Protein AF-A0A2X2JMH1-F1 (afdb_monomer)

Foldseek 3Di:
DDDPDDQCQDDDPPDWDWDDDDCCLVQVQVVCVVVVHHSCPCCVVSDDDPDDDIDTDPPVVPPCVVSNVVSVVVPVVVVVVVVVVVVVVVVVPDDD

Radius of gyration: 24.37 Å; Cα contacts (8 Å, |Δi|>4): 55; chains: 1; bounding box: 67×31×52 Å

pLDDT: mean 84.13, std 14.15, range [33.09, 97.38]

Secondary structure (DSSP, 8-state):
---------S--SS---EE---HHHH-HHHHHHHHT--TTTTHHHH---S---PEE--GGGTTHHHHHHHHHHHHHHHHHHHHHHHHHHHHHS---

Mean predicted aligned error: 9.55 Å

Solvent-accessible surface area (backbone atoms only — not comparable to full-atom values): 6197 Å² total; per-residue (Å²): 143,82,77,88,68,88,77,53,69,64,85,66,89,91,58,84,49,69,51,75,75,58,58,62,74,66,38,43,43,61,41,22,54,76,72,75,45,58,53,73,59,65,42,85,80,71,55,87,68,92,79,83,80,73,44,82,47,61,64,90,75,70,64,50,58,61,54,23,52,53,45,56,66,50,44,64,60,52,52,54,49,52,54,51,51,52,57,55,54,65,59,70,73,72,70,135

Sequence (96 aa):
MIGSGIKILDYPTDLIFVEIPHVRTLDPVGWNRRHGWREIEDLKETGLKLDFKAELVPWNKSGIDKLIWENRIKQPIREAVKERDKRKENKKGRKL

Organism: Sphingobacterium multivorum (NCBI:txid28454)

Structure (mmCIF, N/CA/C/O backbone):
data_AF-A0A2X2JMH1-F1
#
_entry.id   AF-A0A2X2JMH1-F1
#
loop_
_atom_site.group_PDB
_atom_site.id
_atom_site.type_symbol
_atom_site.label_atom_id
_atom_site.label_alt_id
_atom_site.label_comp_id
_atom_site.label_asym_id
_atom_site.label_entity_id
_atom_site.label_seq_id
_atom_site.pdbx_PDB_ins_code
_atom_site.Cartn_x
_atom_site.Cartn_y
_atom_site.Cartn_z
_atom_site.occupancy
_atom_site.B_iso_or_equiv
_atom_site.auth_seq_id
_atom_site.auth_comp_id
_atom_site.auth_asym_id
_atom_site.auth_atom_id
_atom_site.pdbx_PDB_model_num
ATOM 1 N N . MET A 1 1 ? -28.542 13.514 4.306 1.00 35.94 1 MET A N 1
ATOM 2 C CA . MET A 1 1 ? -27.859 12.598 5.247 1.00 35.94 1 MET A CA 1
ATOM 3 C C . MET A 1 1 ? -26.592 12.106 4.569 1.00 35.94 1 MET A C 1
ATOM 5 O O . MET A 1 1 ? -26.698 11.316 3.646 1.00 35.94 1 MET A O 1
ATOM 9 N N . ILE A 1 2 ? -25.424 12.643 4.926 1.00 33.09 2 ILE A N 1
ATOM 10 C CA . ILE A 1 2 ? -24.145 12.295 4.290 1.00 33.09 2 ILE A CA 1
ATOM 11 C C . ILE A 1 2 ? -23.156 11.938 5.403 1.00 33.09 2 ILE A C 1
ATOM 13 O O . ILE A 1 2 ? -22.912 12.750 6.291 1.00 33.09 2 ILE A O 1
ATOM 17 N N . GLY A 1 3 ? -22.611 10.721 5.338 1.00 34.69 3 GLY A N 1
ATOM 18 C CA . GLY A 1 3 ? -21.284 10.392 5.858 1.00 34.69 3 GLY A CA 1
ATOM 19 C C . GLY A 1 3 ? -21.160 10.060 7.345 1.00 34.69 3 GLY A C 1
ATOM 20 O O . GLY A 1 3 ? -20.404 10.714 8.061 1.00 34.69 3 GLY A O 1
ATOM 21 N N . SER A 1 4 ? -21.766 8.968 7.812 1.00 47.75 4 SER A N 1
ATOM 22 C CA . SER A 1 4 ? -21.131 8.192 8.886 1.00 47.75 4 SER A CA 1
ATOM 23 C C . SER A 1 4 ? -19.881 7.527 8.300 1.00 47.75 4 SER A C 1
ATOM 25 O O . SER A 1 4 ? -19.948 6.397 7.826 1.00 47.75 4 SER A O 1
ATOM 27 N N . GLY A 1 5 ? -18.767 8.264 8.238 1.00 57.59 5 GLY A N 1
ATOM 28 C CA . GLY A 1 5 ? -17.493 7.732 7.757 1.00 57.59 5 GLY A CA 1
ATOM 29 C C . GLY A 1 5 ? -17.131 6.447 8.502 1.00 57.59 5 GLY A C 1
ATOM 30 O O . GLY A 1 5 ? -17.337 6.364 9.718 1.00 57.59 5 GLY A O 1
ATOM 31 N N . ILE A 1 6 ? -16.634 5.452 7.766 1.00 60.81 6 ILE A N 1
ATOM 32 C CA . ILE A 1 6 ? -16.132 4.192 8.319 1.00 60.81 6 ILE A CA 1
ATOM 33 C C . ILE A 1 6 ? -15.131 4.535 9.427 1.00 60.81 6 ILE A C 1
ATOM 35 O O . ILE A 1 6 ? -14.147 5.239 9.196 1.00 60.81 6 ILE A O 1
ATOM 39 N N . LYS A 1 7 ? -15.416 4.092 10.654 1.00 76.50 7 LYS A N 1
ATOM 40 C CA . 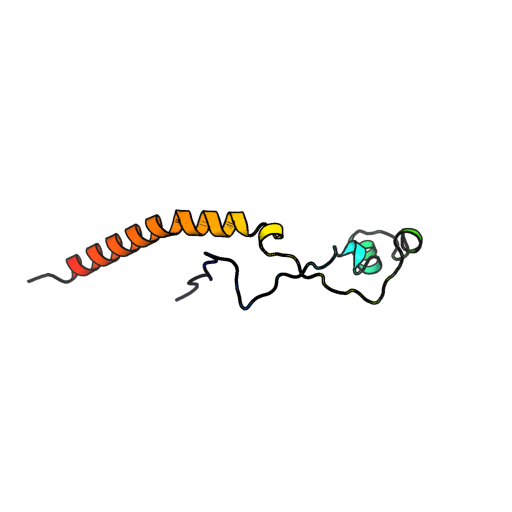LYS A 1 7 ? -14.517 4.270 11.794 1.00 76.50 7 LYS A CA 1
ATOM 41 C C . LYS A 1 7 ? -13.679 3.017 11.932 1.00 76.50 7 LYS A C 1
ATOM 43 O O . LYS A 1 7 ? -14.201 1.965 12.279 1.00 76.50 7 LYS A O 1
ATOM 48 N N . ILE A 1 8 ? -12.387 3.155 11.691 1.00 87.50 8 ILE A N 1
ATOM 49 C CA . ILE A 1 8 ? -11.434 2.068 11.882 1.00 87.50 8 ILE A CA 1
ATOM 50 C C . ILE A 1 8 ? -10.997 2.123 13.34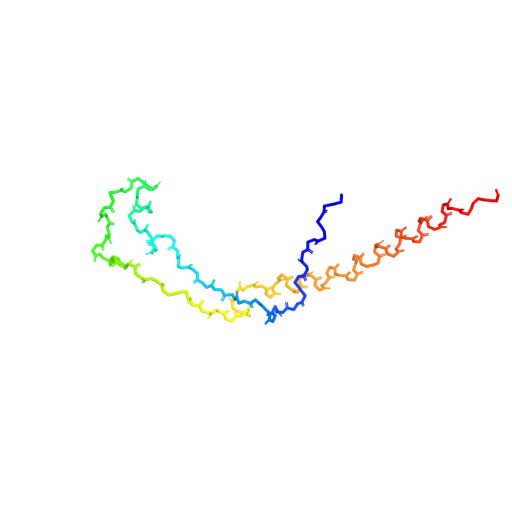6 1.00 87.50 8 ILE A C 1
ATOM 52 O O . ILE A 1 8 ? -10.290 3.052 13.743 1.00 87.50 8 ILE A O 1
ATOM 56 N N . LEU A 1 9 ? -11.522 1.201 14.156 1.00 91.12 9 LEU A N 1
ATOM 57 C CA . LEU A 1 9 ? -11.224 1.068 15.591 1.00 91.12 9 LEU A CA 1
ATOM 58 C C . LEU A 1 9 ? -10.323 -0.133 15.897 1.00 91.12 9 LEU A C 1
ATOM 60 O O . LEU A 1 9 ? -9.738 -0.182 16.975 1.00 91.12 9 LEU A O 1
ATOM 64 N N . ASP A 1 10 ? -10.197 -1.048 14.942 1.00 92.88 10 ASP A N 1
ATOM 65 C CA . ASP A 1 10 ? -9.374 -2.252 14.967 1.00 92.88 10 ASP A CA 1
ATOM 66 C C . ASP A 1 10 ? -8.891 -2.551 13.545 1.00 92.88 10 ASP A C 1
ATOM 68 O O . ASP A 1 10 ? -9.358 -1.929 12.583 1.00 92.88 10 ASP A O 1
ATOM 72 N N . TYR A 1 11 ? -7.958 -3.496 13.406 1.00 93.88 11 TYR A N 1
ATOM 73 C CA . TYR 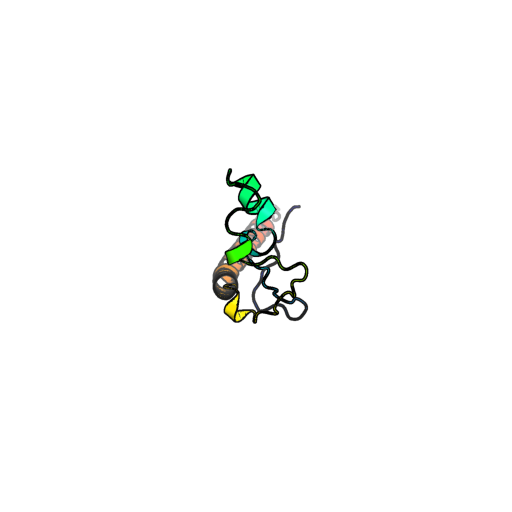A 1 11 ? -7.573 -3.983 12.087 1.00 93.88 11 TYR A CA 1
ATOM 74 C C . TYR A 1 11 ? -8.760 -4.670 11.403 1.00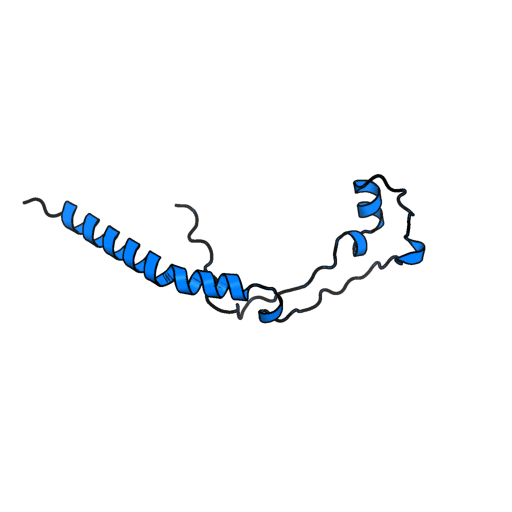 93.88 11 TYR A C 1
ATOM 76 O O . TYR A 1 11 ? -9.398 -5.527 12.020 1.00 93.88 11 TYR A O 1
ATOM 84 N N . PRO A 1 12 ? -9.052 -4.326 10.138 1.00 90.44 12 PRO A N 1
ATOM 85 C CA . PRO A 1 12 ? -10.044 -5.043 9.352 1.00 90.44 12 PRO A CA 1
ATOM 86 C C . PRO A 1 12 ?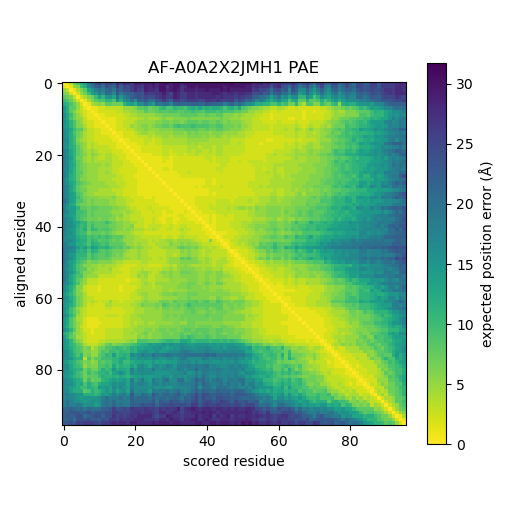 -9.691 -6.528 9.225 1.00 90.44 12 PRO A C 1
ATOM 88 O O . PRO A 1 12 ? -8.539 -6.875 8.961 1.00 90.44 12 PRO A O 1
ATOM 91 N N . THR A 1 13 ? -10.683 -7.401 9.387 1.00 90.69 13 THR A N 1
ATOM 92 C CA . THR A 1 13 ? -10.520 -8.859 9.252 1.00 90.69 13 THR A CA 1
ATOM 93 C C . THR A 1 13 ? -10.925 -9.372 7.871 1.00 90.69 13 THR A C 1
ATOM 95 O O . THR A 1 13 ? -10.493 -10.446 7.466 1.00 90.69 13 THR A O 1
ATOM 98 N N . ASP A 1 14 ? -11.728 -8.598 7.145 1.00 92.00 14 ASP A N 1
ATOM 99 C CA . ASP A 1 14 ? -12.260 -8.873 5.809 1.00 92.00 14 ASP A CA 1
ATOM 100 C C . ASP A 1 14 ? -11.570 -8.052 4.704 1.00 92.00 14 ASP A C 1
ATOM 102 O O . ASP A 1 14 ? -11.914 -8.177 3.529 1.00 92.00 14 ASP A O 1
ATOM 106 N N . LEU A 1 15 ? -10.575 -7.234 5.065 1.00 91.81 15 LEU A N 1
ATOM 107 C CA . LEU A 1 15 ? -9.781 -6.441 4.130 1.00 91.81 15 LEU A CA 1
ATOM 108 C C . LEU A 1 15 ? -8.296 -6.775 4.248 1.00 91.81 15 LEU A C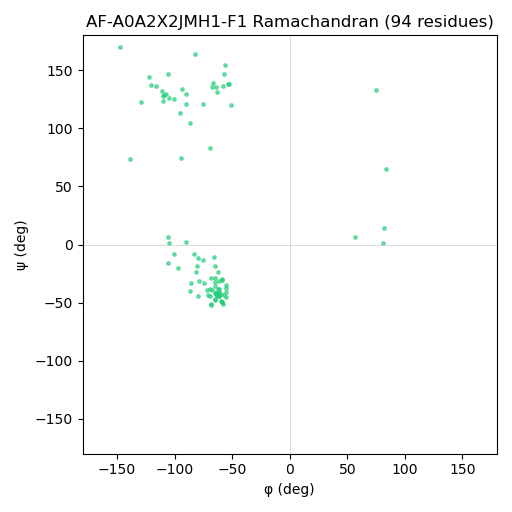 1
ATOM 110 O O . LEU A 1 15 ? -7.756 -6.967 5.340 1.00 91.81 15 LEU A O 1
ATOM 114 N N . ILE A 1 16 ? -7.626 -6.756 3.100 1.00 91.38 16 ILE A N 1
ATOM 115 C CA . ILE A 1 16 ? -6.172 -6.855 2.995 1.00 91.38 16 ILE A CA 1
ATOM 116 C C . ILE A 1 16 ? -5.575 -5.495 2.653 1.00 91.38 16 ILE A C 1
ATOM 118 O O . ILE A 1 16 ? -6.170 -4.704 1.919 1.00 91.38 16 ILE A O 1
ATOM 122 N N . PHE A 1 17 ? -4.376 -5.242 3.168 1.00 91.94 17 PHE A N 1
ATOM 123 C CA . PHE A 1 17 ? -3.578 -4.090 2.781 1.00 91.94 17 PHE A CA 1
ATOM 124 C C . PHE A 1 17 ? -2.507 -4.544 1.789 1.00 91.94 17 PHE A C 1
ATOM 126 O O . PHE A 1 17 ? -1.752 -5.482 2.058 1.00 91.94 17 PHE A O 1
ATOM 133 N N . VAL A 1 18 ? -2.478 -3.896 0.628 1.00 93.56 18 VAL A N 1
ATOM 134 C CA . VAL A 1 18 ? -1.543 -4.196 -0.457 1.00 93.56 18 VAL A CA 1
ATOM 135 C C . VAL A 1 18 ? -0.638 -3.004 -0.708 1.00 93.56 18 VAL A C 1
ATOM 137 O O . VAL A 1 18 ? -1.103 -1.864 -0.750 1.00 93.56 18 VAL A O 1
ATOM 140 N N . GLU A 1 19 ? 0.649 -3.267 -0.896 1.00 91.19 19 GLU A N 1
ATOM 141 C CA . GLU A 1 19 ? 1.595 -2.256 -1.352 1.00 91.19 19 GLU A CA 1
ATOM 142 C C . GLU A 1 19 ? 1.664 -2.246 -2.880 1.00 91.19 19 GLU A C 1
ATOM 144 O O . GLU A 1 19 ? 1.826 -3.281 -3.532 1.00 91.19 19 GLU A O 1
ATOM 149 N N . ILE A 1 20 ? 1.530 -1.046 -3.444 1.00 91.25 20 ILE A N 1
ATOM 150 C CA . ILE A 1 20 ? 1.697 -0.779 -4.868 1.00 91.25 20 ILE A CA 1
ATOM 151 C C . ILE A 1 20 ? 2.988 0.037 -5.018 1.00 91.25 20 ILE A C 1
ATOM 153 O O . ILE A 1 20 ? 3.087 1.100 -4.396 1.00 91.25 20 ILE A O 1
ATOM 157 N N . PRO A 1 21 ? 3.970 -0.419 -5.821 1.00 90.19 21 PRO A N 1
ATOM 158 C CA . PRO A 1 21 ? 5.216 0.309 -6.012 1.00 90.19 21 PRO A CA 1
ATOM 159 C C . PRO A 1 21 ? 4.988 1.734 -6.515 1.00 90.19 21 PRO A C 1
ATOM 161 O O . PRO A 1 21 ? 4.000 2.042 -7.183 1.00 90.19 21 PRO A O 1
ATOM 164 N N . HIS A 1 22 ? 5.942 2.616 -6.229 1.00 92.00 22 HIS A N 1
ATOM 165 C CA . HIS A 1 22 ? 5.883 3.993 -6.702 1.00 92.00 22 HIS A CA 1
ATOM 166 C C . HIS A 1 22 ? 5.779 4.053 -8.237 1.00 92.00 22 HIS A C 1
ATOM 168 O O . HIS A 1 22 ? 6.378 3.245 -8.945 1.00 92.00 22 HIS A O 1
ATOM 174 N N . VAL A 1 23 ? 5.066 5.050 -8.769 1.00 92.62 23 VAL A N 1
ATOM 175 C CA . VAL A 1 23 ? 4.792 5.165 -10.214 1.00 92.62 23 VAL A CA 1
ATOM 176 C C . VAL A 1 23 ? 6.062 5.241 -11.072 1.00 92.62 23 VAL A C 1
ATOM 178 O O . VAL A 1 23 ? 6.075 4.703 -12.168 1.00 92.62 23 VAL A O 1
ATOM 181 N N . ARG A 1 24 ? 7.162 5.809 -10.554 1.00 92.44 24 ARG A N 1
ATOM 182 C CA . ARG A 1 24 ? 8.476 5.781 -11.231 1.00 92.44 24 ARG A CA 1
ATOM 183 C C . ARG A 1 24 ? 8.978 4.354 -11.485 1.00 92.44 24 ARG A C 1
ATOM 185 O O . ARG A 1 24 ? 9.705 4.137 -12.441 1.00 92.44 24 ARG A O 1
ATOM 192 N N . THR A 1 25 ? 8.607 3.405 -10.632 1.00 91.88 25 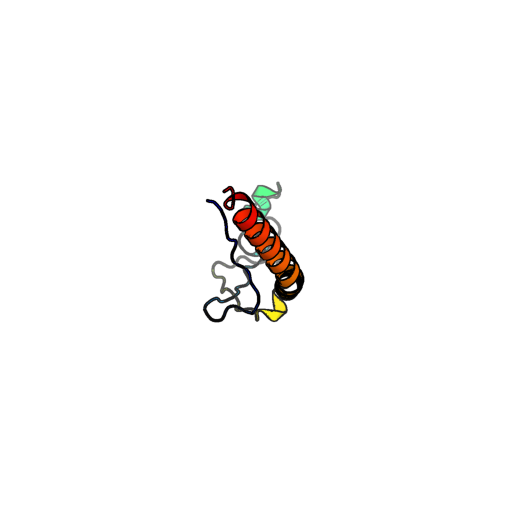THR A N 1
ATOM 193 C CA . THR A 1 25 ? 8.957 1.988 -10.768 1.00 91.88 25 THR A CA 1
ATOM 194 C C . THR A 1 25 ? 7.946 1.243 -11.639 1.00 91.88 25 THR A C 1
ATOM 196 O O . THR A 1 25 ? 8.350 0.405 -12.436 1.00 91.88 25 THR A O 1
ATOM 199 N N . LEU A 1 26 ? 6.647 1.533 -11.493 1.00 92.69 26 LEU A N 1
ATOM 200 C CA . LEU A 1 26 ? 5.577 0.867 -12.251 1.00 92.69 26 LEU A CA 1
ATOM 201 C C . LEU A 1 26 ? 5.538 1.261 -13.727 1.00 92.69 26 LEU A C 1
ATOM 203 O O . LEU A 1 26 ? 5.341 0.414 -14.589 1.00 92.69 26 LEU A O 1
ATOM 207 N N . ASP A 1 27 ? 5.686 2.553 -13.998 1.00 92.44 27 ASP A N 1
ATOM 208 C CA . ASP A 1 27 ? 5.636 3.136 -15.332 1.00 92.44 27 ASP A CA 1
ATOM 209 C C . ASP A 1 27 ? 6.742 4.196 -15.452 1.00 92.44 27 ASP A C 1
ATOM 211 O O . ASP A 1 27 ? 6.478 5.404 -15.394 1.00 92.44 27 ASP A O 1
ATOM 215 N N . PRO A 1 28 ? 8.011 3.765 -15.568 1.00 93.62 28 PRO A N 1
ATOM 216 C CA . PRO A 1 28 ? 9.136 4.688 -15.679 1.00 93.62 28 PRO A CA 1
ATOM 217 C C . PRO A 1 28 ? 9.033 5.574 -16.931 1.00 93.62 28 PRO A C 1
ATOM 219 O O . PRO A 1 28 ? 9.419 6.741 -16.891 1.00 93.62 28 PRO A O 1
ATOM 222 N N . VAL A 1 29 ? 8.433 5.073 -18.018 1.00 94.69 29 VAL A N 1
ATOM 223 C CA . VAL A 1 29 ? 8.222 5.832 -19.262 1.00 94.69 29 VAL A CA 1
ATOM 224 C C . VAL A 1 29 ? 7.206 6.955 -19.049 1.00 94.69 29 VAL A C 1
ATOM 226 O O . VAL A 1 29 ? 7.482 8.117 -19.363 1.00 94.69 29 VAL A O 1
ATOM 229 N N . GLY A 1 30 ? 6.038 6.638 -18.486 1.00 94.94 30 GLY A N 1
ATOM 230 C CA . GLY A 1 30 ? 5.015 7.630 -18.165 1.00 94.94 30 GLY A CA 1
ATOM 231 C C . GLY A 1 30 ? 5.479 8.619 -17.099 1.00 94.94 30 GLY A C 1
ATOM 232 O O . GLY A 1 30 ? 5.188 9.815 -17.200 1.00 94.94 30 GLY A O 1
ATOM 233 N N . TRP A 1 31 ? 6.266 8.162 -16.120 1.00 95.44 31 TRP A N 1
ATOM 234 C CA . TRP A 1 31 ? 6.934 9.034 -15.156 1.00 95.44 31 TRP A CA 1
ATOM 235 C C . TRP A 1 31 ? 7.842 10.050 -15.852 1.00 95.44 31 TRP A C 1
ATOM 237 O O . TRP A 1 31 ? 7.703 11.250 -15.601 1.00 95.44 31 TRP A O 1
ATOM 247 N N . ASN A 1 32 ? 8.719 9.591 -16.747 1.00 95.44 32 ASN A N 1
ATOM 248 C CA . ASN A 1 32 ? 9.637 10.449 -17.493 1.00 95.44 32 ASN A CA 1
ATOM 249 C C . ASN A 1 32 ? 8.876 11.490 -18.319 1.00 95.44 32 ASN A C 1
ATOM 251 O O . ASN A 1 32 ? 9.117 12.691 -18.171 1.00 95.44 32 ASN A O 1
ATOM 255 N N . ARG A 1 33 ? 7.871 11.047 -19.085 1.00 96.44 33 ARG A N 1
ATOM 256 C CA . ARG A 1 33 ? 7.002 11.924 -19.882 1.00 96.44 33 ARG A CA 1
ATOM 257 C C . ARG A 1 33 ? 6.336 13.007 -19.031 1.00 96.44 33 ARG A C 1
ATOM 259 O O . ARG A 1 33 ? 6.319 14.170 -19.423 1.00 96.44 33 ARG A O 1
ATOM 266 N N . ARG A 1 34 ? 5.801 12.646 -17.858 1.00 97.38 34 ARG A N 1
ATOM 267 C CA . ARG A 1 34 ? 5.111 13.588 -16.959 1.00 97.38 34 ARG A CA 1
ATOM 268 C C . ARG A 1 34 ? 6.040 14.665 -16.390 1.00 97.38 34 ARG A C 1
ATOM 270 O O . ARG A 1 34 ? 5.567 15.756 -16.086 1.00 97.38 34 ARG A O 1
ATOM 277 N N . HIS A 1 35 ? 7.325 14.362 -16.233 1.00 96.06 35 HIS A N 1
ATOM 278 C CA . HIS A 1 35 ? 8.295 15.254 -15.595 1.00 96.06 35 HIS A CA 1
ATOM 279 C C . HIS A 1 35 ? 9.255 15.926 -16.592 1.00 96.06 35 HIS A C 1
ATOM 281 O O . HIS A 1 35 ? 10.159 16.635 -16.163 1.00 96.06 35 HIS A O 1
ATOM 287 N N . GLY A 1 36 ? 9.037 15.756 -17.903 1.00 96.38 36 GLY A N 1
ATOM 288 C CA . GLY A 1 36 ? 9.807 16.430 -18.955 1.00 96.38 36 GLY A CA 1
ATOM 289 C C . GLY A 1 36 ? 11.146 15.773 -19.301 1.00 96.38 36 GLY A C 1
ATOM 290 O O . GLY A 1 36 ? 11.962 16.389 -19.983 1.00 96.38 36 GLY A O 1
ATOM 291 N N . TRP A 1 37 ? 11.368 14.538 -18.853 1.00 95.69 37 TRP A N 1
ATOM 292 C CA . TRP A 1 37 ? 12.544 13.739 -19.201 1.00 95.69 37 TRP A CA 1
ATOM 293 C C . TRP A 1 37 ? 12.354 13.049 -20.548 1.00 95.69 37 TRP A C 1
ATOM 295 O O . TRP A 1 37 ? 11.230 12.902 -21.045 1.00 95.69 37 TRP A O 1
ATOM 305 N N . ARG A 1 38 ? 13.450 12.565 -21.138 1.00 96.12 38 ARG A N 1
ATOM 306 C CA . ARG A 1 38 ? 13.331 11.694 -22.311 1.00 96.12 38 ARG A CA 1
ATOM 307 C C . ARG A 1 38 ? 12.675 10.388 -21.876 1.00 96.12 38 ARG A C 1
ATOM 309 O O . ARG A 1 38 ? 13.016 9.821 -20.849 1.00 96.12 38 ARG A O 1
ATOM 316 N N . GLU A 1 39 ? 11.762 9.864 -22.686 1.00 94.69 39 GLU A N 1
ATOM 317 C CA . GLU A 1 39 ? 10.997 8.659 -22.325 1.00 94.69 39 GLU A CA 1
ATOM 318 C C . GLU A 1 39 ? 11.885 7.457 -21.970 1.00 94.69 39 GLU A C 1
ATOM 320 O O . GLU A 1 39 ? 11.562 6.695 -21.065 1.00 94.69 39 GLU A O 1
ATOM 325 N N . ILE A 1 40 ? 13.030 7.338 -22.646 1.00 94.19 40 ILE A N 1
ATOM 326 C CA . ILE A 1 40 ? 13.997 6.247 -22.473 1.00 94.19 40 ILE A CA 1
ATOM 327 C C . ILE A 1 40 ? 15.075 6.513 -21.413 1.00 94.19 40 ILE A C 1
ATOM 329 O O . ILE A 1 40 ? 15.984 5.699 -21.253 1.00 94.19 40 ILE A O 1
ATOM 333 N N . GLU A 1 41 ? 15.015 7.659 -20.740 1.00 94.00 41 GLU A N 1
ATOM 334 C CA . GLU A 1 41 ? 15.987 8.058 -19.724 1.00 94.00 41 GLU A CA 1
ATOM 335 C C . GLU A 1 41 ? 15.949 7.096 -18.533 1.00 94.00 41 GLU A C 1
ATOM 337 O O . GLU A 1 41 ? 14.878 6.677 -18.093 1.00 94.00 41 GLU A O 1
ATOM 342 N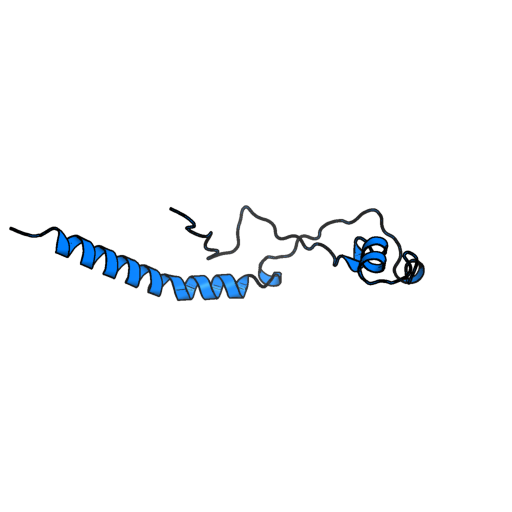 N . ASP A 1 42 ? 17.128 6.694 -18.061 1.00 89.19 42 ASP A N 1
ATOM 343 C CA . ASP A 1 42 ? 17.348 5.739 -16.969 1.00 89.19 42 ASP A CA 1
ATOM 344 C C . ASP A 1 42 ? 16.706 4.338 -17.133 1.00 89.19 42 ASP A C 1
ATOM 346 O O . ASP A 1 42 ? 16.726 3.532 -16.197 1.00 89.19 42 ASP A O 1
ATOM 350 N N . LEU A 1 43 ? 16.105 3.997 -18.285 1.00 92.00 43 LEU A N 1
ATOM 351 C CA . LEU A 1 43 ? 15.388 2.718 -18.449 1.00 92.00 43 LEU A CA 1
ATOM 352 C C . LEU A 1 43 ? 16.316 1.498 -18.435 1.00 92.00 43 LEU A C 1
ATOM 354 O O . LEU A 1 43 ? 15.889 0.407 -18.050 1.00 92.00 43 LEU A O 1
ATOM 358 N N . LYS A 1 44 ? 17.574 1.654 -18.864 1.00 89.38 44 LYS A N 1
ATOM 359 C CA . LYS A 1 44 ? 18.559 0.560 -18.855 1.00 89.38 44 LYS A CA 1
ATOM 360 C C . LYS A 1 44 ? 19.065 0.277 -17.443 1.00 89.38 44 LYS A C 1
ATOM 362 O O . LYS A 1 44 ? 19.354 -0.868 -17.118 1.00 89.38 44 LYS A O 1
ATOM 367 N N . GLU A 1 45 ? 19.153 1.320 -16.630 1.00 87.50 45 GLU A N 1
ATOM 368 C CA . GLU A 1 45 ? 19.620 1.306 -15.253 1.00 87.50 45 GLU A CA 1
ATOM 369 C C . GLU A 1 45 ? 18.523 0.810 -14.305 1.00 87.50 45 GLU A C 1
ATOM 371 O O . GLU A 1 45 ? 18.778 -0.017 -13.433 1.00 87.50 45 GLU A O 1
ATOM 376 N N . THR A 1 46 ? 17.290 1.292 -14.487 1.00 82.19 46 THR A N 1
ATOM 377 C CA . THR A 1 46 ? 16.133 0.918 -13.654 1.00 82.19 46 THR A CA 1
ATOM 378 C C . THR A 1 46 ? 15.547 -0.445 -14.026 1.00 82.19 46 THR A C 1
ATOM 380 O O . THR A 1 46 ? 15.064 -1.163 -13.148 1.00 82.19 46 THR A O 1
ATOM 383 N N . GLY A 1 47 ? 15.638 -0.827 -15.303 1.00 82.31 47 GLY A N 1
ATOM 384 C CA . GLY A 1 47 ? 15.069 -2.054 -15.848 1.00 82.31 47 GLY A CA 1
ATOM 385 C C . GLY A 1 47 ? 13.550 -1.973 -16.022 1.00 82.31 47 GLY A C 1
ATOM 386 O O . GLY A 1 47 ? 12.814 -1.585 -15.116 1.00 82.31 47 GLY A O 1
ATOM 387 N N . LEU A 1 48 ? 13.055 -2.389 -17.192 1.00 87.88 48 LEU A N 1
ATOM 388 C CA . LEU A 1 48 ? 11.620 -2.433 -17.471 1.00 87.88 48 LEU A CA 1
ATOM 389 C C . LEU A 1 48 ? 11.039 -3.794 -17.069 1.00 87.88 48 LEU A C 1
ATOM 391 O O . LEU A 1 48 ? 11.451 -4.832 -17.589 1.00 87.88 48 LEU A O 1
ATOM 395 N N . LYS A 1 49 ? 10.061 -3.786 -16.161 1.00 88.12 49 LYS A N 1
ATOM 396 C CA . LYS A 1 49 ? 9.284 -4.971 -15.779 1.00 88.12 49 LYS A CA 1
ATOM 397 C C . LYS A 1 49 ? 7.856 -4.810 -16.278 1.00 88.12 49 LYS A C 1
ATOM 399 O O . LYS A 1 49 ? 7.252 -3.765 -16.071 1.00 88.12 49 LYS A O 1
ATOM 404 N N . LEU A 1 50 ? 7.333 -5.845 -16.930 1.00 85.75 50 LEU A N 1
ATOM 405 C CA . LEU A 1 50 ? 5.940 -5.876 -17.384 1.00 85.75 50 LEU A CA 1
ATOM 406 C C . LEU A 1 50 ? 4.998 -6.366 -16.281 1.00 85.75 50 LEU A C 1
ATOM 408 O O . LEU A 1 50 ? 3.877 -5.881 -16.168 1.00 85.75 50 LEU A O 1
ATOM 412 N N . ASP A 1 51 ? 5.485 -7.277 -15.438 1.00 90.38 51 ASP A N 1
ATOM 413 C CA . ASP A 1 51 ? 4.683 -7.915 -14.403 1.00 90.38 51 ASP A CA 1
ATOM 414 C C . ASP A 1 51 ? 5.081 -7.431 -13.011 1.00 90.38 51 ASP A C 1
ATOM 416 O O . ASP A 1 51 ? 6.245 -7.509 -12.601 1.00 90.38 51 ASP A O 1
ATOM 420 N N . PHE A 1 52 ? 4.078 -6.998 -12.252 1.00 90.88 52 PHE A N 1
ATOM 421 C CA . PHE A 1 52 ? 4.203 -6.658 -10.842 1.00 90.88 52 PHE A CA 1
ATOM 422 C C . PHE A 1 52 ? 3.262 -7.531 -10.022 1.00 90.88 52 PHE A C 1
ATOM 424 O O . PHE A 1 52 ? 2.104 -7.741 -10.382 1.00 90.88 52 PHE A O 1
ATOM 431 N N . LYS A 1 53 ? 3.760 -8.029 -8.890 1.00 90.75 53 LYS A N 1
ATOM 432 C CA . LYS A 1 53 ? 2.940 -8.692 -7.878 1.00 90.75 53 LYS A CA 1
ATOM 433 C C . LYS A 1 53 ? 2.770 -7.731 -6.715 1.00 90.75 53 LYS A C 1
ATOM 435 O O . LYS A 1 53 ? 3.760 -7.220 -6.204 1.00 90.75 53 LYS A O 1
ATOM 440 N N . ALA A 1 54 ? 1.524 -7.480 -6.328 1.00 89.75 54 ALA A N 1
ATOM 441 C CA . ALA A 1 54 ? 1.238 -6.713 -5.126 1.00 89.75 54 ALA A CA 1
ATOM 442 C C . ALA A 1 54 ? 1.677 -7.513 -3.894 1.00 89.75 54 ALA A C 1
ATOM 444 O O . ALA A 1 54 ? 1.407 -8.715 -3.803 1.00 89.75 54 ALA A O 1
ATOM 445 N N . GLU A 1 55 ? 2.339 -6.848 -2.954 1.00 90.00 55 GLU A N 1
ATOM 446 C CA . GLU A 1 55 ? 2.768 -7.477 -1.708 1.00 90.00 55 GLU A CA 1
ATOM 447 C C . GLU A 1 55 ? 1.718 -7.255 -0.619 1.00 90.00 55 GLU A C 1
ATOM 449 O O . GLU A 1 55 ? 1.207 -6.147 -0.440 1.00 90.00 55 GLU A O 1
ATOM 454 N N . LEU A 1 56 ? 1.383 -8.327 0.108 1.00 92.31 56 LEU A N 1
ATOM 455 C CA . LEU A 1 56 ? 0.540 -8.237 1.296 1.00 92.31 56 LEU A CA 1
ATOM 456 C C . LEU A 1 56 ? 1.366 -7.657 2.436 1.00 92.31 56 LEU A C 1
ATOM 458 O O . LEU A 1 56 ? 2.358 -8.253 2.859 1.00 92.31 56 LEU A O 1
ATOM 462 N N . VAL A 1 57 ? 0.921 -6.527 2.970 1.00 91.94 57 VAL A N 1
ATOM 463 C CA . VAL A 1 57 ? 1.607 -5.864 4.074 1.00 91.94 57 VAL A CA 1
ATOM 464 C C . VAL A 1 57 ? 0.754 -5.984 5.339 1.00 91.94 57 VAL A C 1
ATOM 466 O O . VAL A 1 57 ? -0.428 -5.636 5.323 1.00 91.94 57 VAL A O 1
ATOM 469 N N . PRO A 1 58 ? 1.324 -6.472 6.458 1.00 93.81 58 PRO A N 1
ATOM 470 C CA . PRO A 1 58 ? 0.635 -6.489 7.742 1.00 93.81 58 PRO A CA 1
ATOM 471 C C . PRO A 1 58 ? 0.101 -5.105 8.127 1.00 93.81 58 PRO A C 1
ATOM 473 O O . PRO A 1 58 ? 0.801 -4.101 7.990 1.00 93.81 58 PRO A O 1
ATOM 476 N N . TRP A 1 59 ? -1.117 -5.046 8.669 1.00 94.25 59 TRP A N 1
ATOM 477 C CA . TRP A 1 59 ? -1.771 -3.777 9.011 1.00 94.25 59 TRP A CA 1
ATOM 478 C C . TRP A 1 59 ? -0.936 -2.889 9.947 1.00 94.25 59 TRP A C 1
ATOM 480 O O . TRP A 1 59 ? -0.865 -1.682 9.722 1.00 94.25 59 TRP A O 1
ATOM 490 N N . ASN A 1 60 ? -0.219 -3.470 10.911 1.00 92.19 60 ASN A N 1
ATOM 491 C CA . ASN A 1 60 ? 0.670 -2.740 11.828 1.00 92.19 60 ASN A CA 1
ATOM 492 C C . ASN A 1 60 ? 1.887 -2.077 11.150 1.00 92.19 60 ASN A C 1
ATOM 494 O O . ASN A 1 60 ? 2.589 -1.286 11.770 1.00 92.19 60 ASN A O 1
ATOM 498 N N . LYS A 1 61 ? 2.155 -2.384 9.876 1.00 92.69 61 LYS A N 1
ATOM 499 C CA . LYS A 1 61 ? 3.200 -1.734 9.070 1.00 92.69 61 LYS A CA 1
ATOM 500 C C . LYS A 1 61 ? 2.657 -0.669 8.113 1.00 92.69 61 LYS A C 1
ATOM 502 O O . LYS A 1 61 ? 3.443 0.071 7.537 1.00 92.69 61 LYS A O 1
ATOM 507 N N . SER A 1 62 ? 1.336 -0.548 7.968 1.00 89.00 62 SER A N 1
ATOM 508 C CA . SER A 1 62 ? 0.691 0.408 7.047 1.00 89.00 62 SER A CA 1
ATOM 509 C C . SER A 1 62 ? 0.619 1.852 7.572 1.00 89.00 62 SER A C 1
ATOM 511 O O . SER A 1 62 ? 0.241 2.764 6.840 1.00 89.00 62 SER A O 1
ATOM 513 N N . GLY A 1 63 ? 0.918 2.074 8.858 1.00 87.38 63 GLY A N 1
ATOM 514 C CA . GLY A 1 63 ? 0.719 3.364 9.532 1.00 87.38 63 GLY A CA 1
ATOM 515 C C . GLY A 1 63 ? -0.719 3.622 10.007 1.00 87.38 63 GLY A C 1
ATOM 516 O O . GLY A 1 63 ? -0.987 4.666 10.609 1.00 87.38 63 GLY A O 1
ATOM 517 N N . ILE A 1 64 ? -1.642 2.671 9.807 1.00 91.44 64 ILE A N 1
ATOM 518 C CA . ILE A 1 64 ? -3.041 2.777 10.254 1.00 91.44 64 ILE A CA 1
ATOM 519 C C . ILE A 1 64 ? -3.196 2.822 11.783 1.00 91.44 64 ILE A C 1
ATOM 521 O O . ILE A 1 64 ? -4.216 3.288 12.287 1.00 91.44 64 ILE A O 1
ATOM 525 N N . ASP A 1 65 ? -2.177 2.400 12.534 1.00 93.44 65 ASP A N 1
ATOM 526 C CA . ASP A 1 65 ? -2.183 2.366 14.001 1.00 93.44 65 ASP A CA 1
ATOM 527 C C . ASP A 1 65 ? -2.505 3.730 14.611 1.00 93.44 65 ASP A C 1
ATOM 529 O O . ASP A 1 65 ? -3.303 3.834 15.545 1.00 93.44 65 ASP A O 1
ATOM 533 N N . LYS A 1 66 ? -1.940 4.798 14.034 1.00 91.25 66 LYS A N 1
ATOM 534 C CA . LYS A 1 66 ? -2.210 6.167 14.476 1.00 91.25 66 LYS A CA 1
ATOM 535 C C . LYS A 1 66 ? -3.681 6.529 14.272 1.00 91.25 66 LYS A C 1
ATOM 537 O O . LYS A 1 66 ? -4.295 7.109 15.164 1.00 91.25 66 LYS A O 1
ATOM 542 N N . LEU A 1 67 ? -4.261 6.156 13.130 1.00 91.00 67 LEU A N 1
ATOM 543 C CA . LEU A 1 67 ? -5.673 6.395 12.833 1.00 91.00 67 LEU A CA 1
ATOM 544 C C . LEU A 1 67 ? -6.582 5.636 13.811 1.00 91.00 67 LEU A C 1
ATOM 546 O O . LEU A 1 67 ? -7.529 6.220 14.340 1.00 91.00 67 LEU A O 1
ATOM 550 N N . ILE A 1 68 ? -6.274 4.366 14.085 1.00 93.12 68 ILE A N 1
ATOM 551 C CA . ILE A 1 68 ? -6.997 3.545 15.065 1.00 93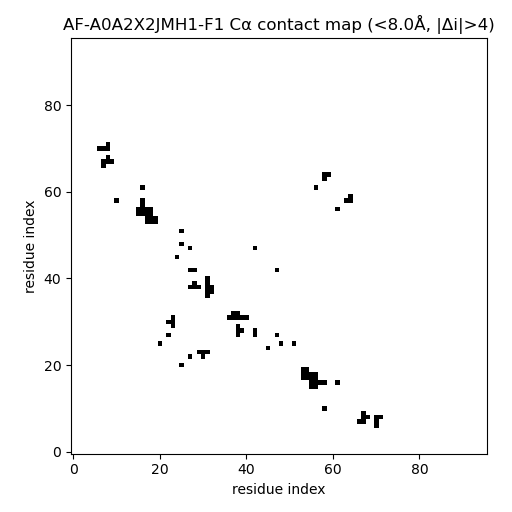.12 68 ILE A CA 1
ATOM 552 C C . ILE A 1 68 ? -6.943 4.193 16.450 1.00 93.12 68 ILE A C 1
ATOM 554 O O . ILE A 1 68 ? -7.980 4.388 17.089 1.00 93.12 68 ILE A O 1
ATOM 558 N N . TRP A 1 69 ? -5.750 4.582 16.899 1.00 92.75 69 TRP A N 1
ATOM 559 C CA . TRP A 1 69 ? -5.549 5.230 18.193 1.00 92.75 69 TRP A CA 1
ATOM 560 C C . TRP A 1 69 ? -6.329 6.545 18.309 1.00 92.75 69 TRP A C 1
ATOM 562 O O . TRP A 1 69 ? -7.079 6.746 19.268 1.00 92.75 69 TRP A O 1
ATOM 572 N N . GLU A 1 70 ? -6.235 7.416 17.302 1.00 90.50 70 GLU A N 1
ATOM 573 C CA . GLU A 1 70 ? -6.972 8.679 17.284 1.00 90.50 70 GLU A CA 1
ATOM 574 C C . GLU A 1 70 ? -8.490 8.468 17.299 1.00 90.50 70 GLU A C 1
ATOM 576 O O . GLU A 1 70 ? -9.212 9.196 17.988 1.00 90.50 70 GLU A O 1
ATOM 581 N N . ASN A 1 71 ? -8.989 7.477 16.554 1.00 90.44 71 ASN A N 1
ATOM 582 C CA . ASN A 1 71 ? -10.412 7.159 16.511 1.00 90.44 71 ASN A CA 1
ATOM 583 C C . ASN A 1 71 ? -10.920 6.660 17.866 1.00 90.44 71 ASN A C 1
ATOM 585 O O . ASN A 1 71 ? -11.985 7.106 18.302 1.00 90.44 71 ASN A O 1
ATOM 589 N N . ARG A 1 72 ? -10.146 5.807 18.550 1.00 90.25 72 ARG A N 1
ATOM 590 C CA . ARG A 1 72 ? -10.464 5.313 19.899 1.00 90.25 72 ARG A CA 1
ATOM 591 C C . ARG A 1 72 ? -10.536 6.452 20.917 1.00 90.25 72 ARG A C 1
ATOM 593 O O . ARG A 1 72 ? -11.498 6.526 21.672 1.00 90.25 72 ARG A O 1
ATOM 600 N N . ILE A 1 73 ? -9.593 7.398 20.900 1.00 90.38 73 ILE A N 1
ATOM 601 C CA . ILE A 1 73 ? -9.607 8.551 21.826 1.00 90.38 73 ILE A CA 1
ATOM 602 C C . ILE A 1 73 ? -10.769 9.506 21.545 1.00 90.38 73 ILE A C 1
ATOM 604 O O . ILE A 1 73 ? -11.393 10.038 22.464 1.00 90.38 73 ILE A O 1
ATOM 608 N N . LYS A 1 74 ? -11.082 9.747 20.269 1.00 85.56 74 LYS A N 1
ATOM 609 C CA . LYS A 1 74 ? -12.157 10.669 19.871 1.00 85.56 74 LYS A CA 1
ATOM 610 C C . LYS A 1 74 ? -13.555 10.065 20.073 1.00 85.56 74 LYS A C 1
ATOM 612 O O . LYS A 1 74 ? -14.544 10.801 19.996 1.00 85.56 74 LYS A O 1
ATOM 617 N N . GLN A 1 75 ? -13.671 8.756 20.309 1.00 80.38 75 GLN A N 1
ATOM 618 C CA . GLN A 1 75 ? -14.954 8.064 20.424 1.00 80.38 75 GLN A CA 1
ATOM 619 C C . GLN A 1 75 ? -15.753 8.463 21.685 1.00 80.38 75 GLN A C 1
ATOM 621 O O . GLN A 1 75 ? -16.882 8.930 21.499 1.00 80.38 75 GLN A O 1
ATOM 626 N N . PRO A 1 76 ? -15.200 8.423 22.916 1.00 79.69 76 PRO A N 1
ATOM 627 C CA . PRO A 1 76 ? -15.939 8.804 24.123 1.00 79.69 76 PRO A CA 1
ATOM 628 C C . PRO A 1 76 ? -16.408 10.263 24.106 1.00 79.69 76 PRO A C 1
ATOM 630 O O . PRO A 1 76 ? -17.530 10.572 24.504 1.00 79.69 76 PRO A O 1
ATOM 633 N N . ILE A 1 77 ? -15.580 11.175 23.581 1.00 77.25 77 ILE A N 1
ATOM 634 C CA . ILE A 1 77 ? -15.915 12.605 23.471 1.00 77.25 77 ILE A CA 1
ATOM 635 C C . ILE A 1 77 ? -17.141 12.795 22.570 1.00 77.25 77 ILE A C 1
ATOM 637 O O . ILE A 1 77 ? -18.067 13.533 22.904 1.00 77.25 77 ILE A O 1
ATOM 641 N N . ARG A 1 78 ? -17.180 12.100 21.428 1.00 73.56 78 ARG A N 1
ATOM 642 C CA . ARG A 1 78 ? -18.301 12.173 20.482 1.00 73.56 78 ARG A CA 1
ATOM 643 C C . ARG A 1 78 ? -19.573 11.530 21.027 1.00 73.56 78 ARG A C 1
ATOM 645 O O . ARG A 1 78 ? -20.657 12.051 20.773 1.00 73.56 78 ARG A O 1
ATOM 652 N N . GLU A 1 79 ? -19.460 10.421 21.750 1.00 81.75 79 GLU A N 1
ATOM 653 C CA . GLU A 1 79 ? -20.599 9.777 22.415 1.00 81.75 79 GLU A CA 1
ATOM 654 C C . GLU A 1 79 ? -21.195 10.691 23.491 1.00 81.75 79 GLU A C 1
ATOM 656 O O . GLU A 1 79 ? -22.407 10.899 23.512 1.00 81.75 79 GLU A O 1
ATOM 661 N N . ALA A 1 80 ? -20.350 11.354 24.285 1.00 78.00 80 ALA A N 1
ATOM 662 C CA . ALA A 1 80 ? -20.786 12.340 25.268 1.00 78.00 80 ALA A CA 1
ATOM 663 C C . ALA A 1 80 ? -21.487 13.556 24.631 1.00 78.00 80 ALA A C 1
ATOM 665 O O . ALA A 1 80 ? -22.476 14.049 25.177 1.00 78.00 80 ALA A O 1
ATOM 666 N N . VAL A 1 81 ? -21.014 14.040 23.474 1.00 78.38 81 VAL A N 1
ATOM 667 C CA . VAL A 1 81 ? -21.684 15.115 22.717 1.00 78.38 81 VAL A CA 1
ATOM 668 C C . VAL A 1 81 ? -23.052 14.652 22.205 1.00 78.38 81 VAL A C 1
ATOM 670 O O . VAL A 1 81 ? -24.046 15.328 22.456 1.00 78.38 81 VAL A O 1
ATOM 673 N N . LYS A 1 82 ? -23.138 13.463 21.590 1.00 80.75 82 LYS A N 1
ATOM 674 C CA . LYS A 1 82 ? -24.415 12.900 21.113 1.00 80.75 82 LYS A CA 1
ATOM 675 C C . LYS A 1 82 ? -25.433 12.709 22.238 1.00 80.75 82 LYS A C 1
ATOM 677 O O . LYS A 1 82 ? -26.605 13.029 22.059 1.00 80.75 82 LYS A O 1
ATOM 682 N N . GLU A 1 83 ? -25.000 12.209 23.392 1.00 79.31 83 GLU A N 1
ATOM 683 C CA . GLU A 1 83 ? -25.853 12.058 24.577 1.00 79.31 83 GLU A CA 1
ATOM 684 C C . GLU A 1 83 ? -26.345 13.412 25.107 1.00 79.31 83 GLU A C 1
ATOM 686 O O . GLU A 1 83 ? -27.522 13.568 25.442 1.00 79.31 83 GLU A O 1
ATOM 691 N N . ARG A 1 84 ? -25.474 14.431 25.146 1.00 80.62 84 ARG A N 1
ATOM 692 C CA . ARG A 1 84 ? -25.868 15.798 25.527 1.00 80.62 84 ARG A CA 1
ATOM 693 C C . ARG A 1 84 ? -26.890 16.392 24.558 1.00 80.62 84 ARG A C 1
ATOM 695 O O . ARG A 1 84 ? -27.845 17.019 25.019 1.00 80.62 84 ARG A O 1
ATOM 702 N N . ASP A 1 85 ? -26.715 16.185 23.258 1.00 79.94 85 ASP A N 1
ATOM 703 C CA . ASP A 1 85 ? -27.619 16.712 22.234 1.00 79.94 85 ASP A CA 1
ATOM 704 C C . ASP A 1 85 ? -28.992 16.024 22.281 1.00 79.94 85 ASP A C 1
ATOM 706 O O . ASP A 1 85 ? -30.009 16.717 22.357 1.00 79.94 85 ASP A O 1
ATOM 710 N N . LYS A 1 86 ? -29.040 14.688 22.408 1.00 78.31 86 LYS A N 1
ATOM 711 C CA . LYS A 1 86 ? -30.296 13.940 22.632 1.00 78.31 86 LYS A CA 1
ATOM 712 C C . LYS A 1 86 ? -31.043 14.415 23.882 1.00 78.31 86 LYS A C 1
ATOM 714 O O . LYS A 1 86 ? -32.258 14.610 23.862 1.00 78.31 86 LYS A O 1
ATOM 719 N N . ARG A 1 87 ? -30.327 14.647 24.991 1.00 75.25 87 ARG A N 1
ATOM 720 C CA . ARG A 1 87 ? -30.929 15.165 26.236 1.00 75.25 87 ARG A CA 1
ATOM 721 C C . ARG A 1 87 ? -31.489 16.581 26.080 1.00 75.25 87 ARG A C 1
ATOM 723 O O . ARG A 1 87 ? -32.461 16.910 26.758 1.00 75.25 87 ARG A O 1
ATOM 730 N N . LYS A 1 88 ? -30.896 17.431 25.233 1.00 74.00 88 LYS A N 1
ATOM 731 C CA . LYS A 1 88 ? -31.416 18.778 24.933 1.00 74.00 88 LYS A CA 1
ATOM 732 C C . LYS A 1 88 ? -32.678 18.726 24.071 1.00 74.00 88 LYS A C 1
ATOM 734 O O . LYS A 1 88 ? -33.600 19.500 24.319 1.00 74.00 88 LYS A O 1
ATOM 739 N N . GLU A 1 89 ? -32.730 17.820 23.103 1.00 73.12 89 GLU A N 1
ATOM 740 C CA . GLU A 1 89 ? -33.884 17.626 22.220 1.00 73.12 89 GLU A CA 1
ATOM 741 C C . GLU A 1 89 ? -35.121 17.143 22.998 1.00 73.12 89 GLU A C 1
ATOM 743 O O . GLU A 1 89 ? -36.174 17.778 22.941 1.00 73.12 89 GLU A O 1
ATOM 748 N N . ASN A 1 90 ? -34.957 16.141 23.871 1.00 66.50 90 ASN A N 1
ATOM 749 C CA . ASN A 1 90 ? -36.041 15.617 24.717 1.00 66.50 90 ASN A CA 1
ATOM 750 C C . ASN A 1 90 ? -36.623 16.648 25.706 1.00 66.50 90 ASN A C 1
ATOM 752 O O . ASN A 1 90 ? -37.768 16.520 26.135 1.00 66.50 90 ASN A O 1
ATOM 756 N N . LYS A 1 91 ? -35.864 17.691 26.073 1.00 64.00 91 LYS A N 1
ATOM 757 C CA . LYS A 1 91 ? -36.345 18.777 26.949 1.00 64.00 91 LYS A CA 1
ATOM 758 C C . LYS A 1 91 ? -37.174 19.836 26.216 1.00 64.00 91 LYS A C 1
ATOM 760 O O . LYS A 1 91 ? -37.904 20.568 26.876 1.00 64.00 91 LYS A O 1
ATOM 765 N N . LYS A 1 92 ? -37.092 19.927 24.883 1.00 62.66 92 LYS A N 1
ATOM 766 C CA . LYS A 1 92 ? -37.872 20.893 24.085 1.00 62.66 92 LYS A CA 1
ATOM 767 C C . LYS A 1 92 ? -39.307 20.434 23.802 1.00 62.66 92 LYS A C 1
ATOM 769 O O . LYS A 1 92 ? -40.160 21.286 23.582 1.00 62.66 92 LYS A O 1
ATOM 774 N N . GLY A 1 93 ? -39.578 19.126 23.844 1.00 60.09 93 GLY A N 1
ATOM 775 C CA . GLY A 1 93 ? -40.910 18.549 23.602 1.00 60.09 93 GLY A CA 1
ATOM 776 C C . GLY A 1 93 ? -41.855 18.548 24.809 1.00 60.09 93 GLY A C 1
ATOM 777 O O . GLY A 1 93 ? -43.031 18.242 24.661 1.00 60.09 93 GLY A O 1
ATOM 778 N N . ARG A 1 94 ? -41.375 18.903 26.008 1.00 57.66 94 ARG A N 1
ATOM 779 C CA . ARG A 1 94 ? -42.201 18.978 27.221 1.00 57.66 94 ARG A CA 1
ATOM 780 C C . ARG A 1 94 ? -42.697 20.413 27.414 1.00 57.66 94 ARG A C 1
ATOM 782 O O . ARG A 1 94 ? -42.174 21.145 28.248 1.00 57.66 94 ARG A O 1
ATOM 789 N N . LYS A 1 95 ? -43.673 20.830 26.607 1.00 59.12 95 LYS A N 1
ATOM 790 C CA . LYS A 1 95 ? -44.546 21.962 26.944 1.00 59.12 95 LYS A CA 1
ATOM 791 C C . LYS A 1 95 ? -45.919 21.396 27.304 1.00 59.12 95 LYS A C 1
ATOM 793 O O . LYS A 1 95 ? -46.403 20.522 26.593 1.00 59.12 95 LYS A O 1
ATOM 798 N N . LEU A 1 96 ? -46.415 21.834 28.463 1.00 50.84 96 LEU A N 1
ATOM 799 C CA . LEU A 1 96 ? -47.756 21.569 28.991 1.00 50.84 96 LEU A CA 1
ATOM 800 C C . LEU A 1 96 ? -48.831 22.009 27.997 1.00 50.84 96 LEU A C 1
ATOM 802 O O . LEU A 1 96 ? -48.595 23.046 27.333 1.00 50.84 96 LEU A O 1
#